Protein AF-A0A800BNQ5-F1 (afdb_monomer_lite)

Secondary structure (DSSP, 8-state):
-EEEEEEEETTEEEEEEE-TTS-EEEEEEETTEEEE---TTTS---PEEE-HHHHHHHHHHH-S----------------

Radius of gyration: 17.68 Å; chains: 1; bounding box: 30×48×47 Å

pLDDT: mean 74.49, std 13.59, range [45.38, 89.25]

Structure (mmCIF, N/CA/C/O backbone):
data_AF-A0A800BNQ5-F1
#
_entry.id   AF-A0A800BNQ5-F1
#
loop_
_atom_site.group_PDB
_atom_site.id
_atom_site.type_symbol
_atom_site.label_atom_id
_atom_site.label_alt_id
_atom_site.label_comp_id
_atom_site.label_asym_id
_atom_site.label_entity_id
_atom_site.label_seq_id
_atom_site.pdbx_PDB_ins_code
_atom_site.Cartn_x
_atom_site.Cartn_y
_atom_site.Cartn_z
_atom_site.occupancy
_atom_site.B_iso_or_equiv
_atom_site.auth_seq_id
_atom_site.auth_comp_id
_atom_site.auth_asym_id
_atom_site.auth_atom_id
_atom_site.pdbx_PDB_model_num
ATOM 1 N N . MET A 1 1 ? 6.438 12.389 -7.239 1.00 64.50 1 MET A N 1
ATOM 2 C CA . MET A 1 1 ? 6.086 10.998 -6.891 1.00 64.50 1 MET A CA 1
ATOM 3 C C . MET A 1 1 ? 4.584 10.944 -6.684 1.00 64.50 1 MET A C 1
ATOM 5 O O . MET A 1 1 ? 4.121 11.224 -5.579 1.00 64.50 1 MET A O 1
ATOM 9 N N . ALA A 1 2 ? 3.845 10.668 -7.755 1.00 73.25 2 ALA A N 1
ATOM 10 C CA . ALA A 1 2 ? 2.393 10.528 -7.710 1.00 73.25 2 ALA A CA 1
ATOM 11 C C . ALA A 1 2 ? 2.023 9.084 -7.346 1.00 73.25 2 ALA A C 1
ATOM 13 O O . ALA A 1 2 ? 2.725 8.147 -7.737 1.00 73.25 2 ALA A O 1
ATOM 14 N N . THR A 1 3 ? 0.959 8.914 -6.564 1.00 81.50 3 THR A N 1
ATOM 15 C CA . THR A 1 3 ? 0.323 7.604 -6.392 1.00 81.50 3 THR A CA 1
ATOM 16 C C . THR A 1 3 ? -0.551 7.350 -7.608 1.00 81.50 3 THR A C 1
ATOM 18 O O . THR A 1 3 ? -1.354 8.208 -7.956 1.00 81.50 3 THR A O 1
ATOM 21 N N . LEU A 1 4 ? -0.368 6.204 -8.258 1.00 83.25 4 LEU A N 1
ATOM 22 C CA . LEU A 1 4 ? -1.158 5.814 -9.422 1.00 83.25 4 LEU A CA 1
ATOM 23 C C . LEU A 1 4 ? -2.441 5.106 -8.988 1.00 83.25 4 LEU A C 1
ATOM 25 O O . LEU A 1 4 ? -3.527 5.485 -9.408 1.00 83.25 4 LEU A O 1
ATOM 29 N N . TRP A 1 5 ? -2.322 4.103 -8.115 1.00 84.31 5 TRP A N 1
ATOM 30 C CA . TRP A 1 5 ? -3.471 3.373 -7.585 1.00 84.31 5 TRP A CA 1
ATOM 31 C C . TRP A 1 5 ? -3.194 2.770 -6.208 1.00 84.31 5 TRP A C 1
ATOM 33 O O . TRP A 1 5 ? -2.044 2.598 -5.787 1.00 84.31 5 TRP A O 1
ATOM 43 N N . TYR A 1 6 ? -4.283 2.425 -5.523 1.00 87.19 6 TYR A N 1
ATOM 44 C CA . TYR A 1 6 ? -4.293 1.687 -4.267 1.00 87.19 6 TYR A CA 1
ATOM 45 C C . TYR A 1 6 ? -4.876 0.299 -4.494 1.00 87.19 6 TYR A C 1
ATOM 47 O O . TYR A 1 6 ? -5.698 0.086 -5.387 1.00 87.19 6 TYR A O 1
ATOM 55 N N . ALA A 1 7 ? -4.462 -0.661 -3.680 1.00 86.25 7 ALA A N 1
ATOM 56 C CA . ALA A 1 7 ? -4.985 -2.010 -3.762 1.00 86.25 7 ALA A CA 1
ATOM 57 C C . ALA A 1 7 ? -4.881 -2.737 -2.422 1.00 86.25 7 ALA A C 1
ATOM 59 O O . ALA A 1 7 ? -4.019 -2.428 -1.603 1.00 86.25 7 ALA A O 1
ATOM 60 N N . LEU A 1 8 ? -5.760 -3.712 -2.204 1.00 84.75 8 LEU A N 1
ATOM 61 C CA . LEU A 1 8 ? -5.715 -4.582 -1.031 1.00 84.75 8 LEU A CA 1
ATOM 62 C C . LEU A 1 8 ? -5.121 -5.933 -1.407 1.00 84.75 8 LEU A C 1
ATOM 64 O O . LEU A 1 8 ? -5.656 -6.631 -2.269 1.00 84.75 8 LEU A O 1
ATOM 68 N N . PHE A 1 9 ? -4.043 -6.315 -0.728 1.00 81.94 9 PHE A N 1
ATOM 69 C CA . PHE A 1 9 ? -3.338 -7.571 -0.953 1.00 81.94 9 PHE A CA 1
ATOM 70 C C . PHE A 1 9 ? -3.140 -8.308 0.364 1.00 81.94 9 PHE A C 1
ATOM 72 O O . PHE A 1 9 ? -2.559 -7.764 1.297 1.00 81.94 9 PHE A O 1
ATOM 79 N N . LYS A 1 10 ? -3.656 -9.541 0.460 1.00 79.69 10 LYS A N 1
ATOM 80 C CA . LYS A 1 10 ? -3.613 -10.368 1.686 1.00 79.69 10 LYS A CA 1
ATOM 81 C C . LYS A 1 10 ? -4.095 -9.635 2.953 1.00 79.69 10 LYS A C 1
ATOM 83 O O . LYS A 1 10 ? -3.628 -9.899 4.055 1.00 79.69 10 LYS A O 1
ATOM 88 N N . GLY A 1 11 ? -5.043 -8.710 2.794 1.00 80.19 11 GLY A N 1
ATOM 89 C CA . GLY A 1 11 ? -5.562 -7.899 3.896 1.00 80.19 11 GLY A CA 1
ATOM 90 C C . GLY A 1 11 ? -4.650 -6.749 4.328 1.00 80.19 11 GLY A C 1
ATOM 91 O O . GLY A 1 11 ? -4.921 -6.150 5.364 1.00 80.19 11 GLY A O 1
ATOM 92 N N . GLU A 1 12 ? -3.610 -6.425 3.559 1.00 85.38 12 GLU A N 1
ATOM 93 C CA . GLU A 1 12 ? -2.769 -5.237 3.714 1.00 85.38 12 GLU A CA 1
ATOM 94 C C . GLU A 1 12 ? -3.085 -4.206 2.624 1.00 85.38 12 GLU A C 1
ATOM 96 O O . GLU A 1 12 ? -3.449 -4.560 1.499 1.00 85.38 12 GLU A O 1
ATOM 101 N N . LEU A 1 13 ? -2.940 -2.920 2.951 1.00 88.56 13 LEU A N 1
ATOM 102 C CA . LEU A 1 13 ? -3.112 -1.836 1.990 1.00 88.56 13 LEU A CA 1
ATOM 103 C C . LEU A 1 13 ? -1.805 -1.563 1.253 1.00 88.56 13 LEU A C 1
ATOM 105 O O . LEU A 1 13 ? -0.809 -1.184 1.861 1.00 88.56 13 LEU A O 1
ATOM 109 N N . CYS A 1 14 ? -1.835 -1.694 -0.064 1.00 88.75 14 CYS A N 1
ATOM 110 C CA . CYS A 1 14 ? -0.742 -1.368 -0.960 1.00 88.75 14 CYS A CA 1
ATOM 111 C C . CYS A 1 14 ? -1.054 -0.091 -1.747 1.00 88.75 14 CYS A C 1
ATOM 113 O O . CYS A 1 14 ? -2.206 0.190 -2.085 1.00 88.75 14 CYS A O 1
ATOM 115 N N . ARG A 1 15 ? -0.013 0.670 -2.079 1.00 89.12 15 ARG A N 1
ATOM 116 C CA . ARG A 1 15 ? -0.065 1.770 -3.043 1.00 89.12 15 ARG A CA 1
ATOM 117 C C . ARG A 1 15 ? 1.047 1.611 -4.062 1.00 89.12 15 ARG A C 1
ATOM 119 O O . ARG A 1 15 ? 2.153 1.189 -3.722 1.00 89.12 15 ARG A O 1
ATOM 126 N N . ILE A 1 16 ? 0.753 1.971 -5.300 1.00 86.81 16 ILE A N 1
ATOM 127 C CA . ILE A 1 16 ? 1.716 1.930 -6.392 1.00 86.81 16 ILE A CA 1
ATOM 128 C C . ILE A 1 16 ? 2.032 3.366 -6.763 1.00 86.81 16 ILE A C 1
ATOM 130 O O . ILE A 1 16 ? 1.132 4.182 -6.972 1.00 86.81 16 ILE A O 1
ATOM 134 N N . ARG A 1 17 ? 3.321 3.690 -6.810 1.00 86.69 17 ARG A N 1
ATOM 135 C CA . ARG A 1 17 ? 3.802 5.035 -7.122 1.00 86.69 17 ARG A CA 1
ATOM 136 C C . ARG A 1 17 ? 4.779 4.998 -8.274 1.00 86.69 17 ARG A C 1
ATOM 138 O O . ARG A 1 17 ? 5.589 4.082 -8.369 1.00 86.69 17 ARG A O 1
ATOM 145 N N . GLN A 1 18 ? 4.743 6.049 -9.080 1.00 83.12 18 GLN A N 1
ATOM 146 C CA . GLN A 1 18 ? 5.757 6.301 -10.094 1.00 83.12 18 GLN A CA 1
ATOM 147 C C . GLN A 1 18 ? 6.850 7.199 -9.504 1.00 83.12 18 GLN A C 1
ATOM 149 O O . GLN A 1 18 ? 6.579 8.270 -8.930 1.00 83.12 18 GLN A O 1
ATOM 154 N N . THR A 1 19 ? 8.097 6.743 -9.600 1.00 83.12 19 THR A N 1
ATOM 155 C CA . THR A 1 19 ? 9.274 7.544 -9.255 1.00 83.12 19 THR A CA 1
ATOM 156 C C . THR A 1 19 ? 9.595 8.529 -10.380 1.00 83.12 19 THR A C 1
ATOM 158 O O . THR A 1 19 ? 8.989 8.506 -11.446 1.00 83.12 19 THR A O 1
ATOM 161 N N . ARG A 1 20 ? 10.549 9.437 -10.140 1.00 80.06 20 ARG A N 1
ATOM 162 C CA . ARG A 1 20 ? 11.016 10.380 -11.172 1.00 80.06 20 ARG A CA 1
ATOM 163 C C . ARG A 1 20 ? 11.817 9.701 -12.291 1.00 80.06 20 ARG A C 1
ATOM 165 O O . ARG A 1 20 ? 11.989 10.300 -13.338 1.00 80.06 20 ARG A O 1
ATOM 172 N N . GLU A 1 21 ? 12.282 8.476 -12.063 1.00 84.94 21 GLU A N 1
ATOM 173 C CA . GLU A 1 21 ? 13.046 7.665 -13.021 1.00 84.94 21 GLU A CA 1
ATOM 174 C C . GLU A 1 21 ? 12.143 6.702 -13.807 1.00 84.94 21 GLU A C 1
ATOM 176 O O . GLU A 1 21 ? 12.601 5.661 -14.265 1.00 84.94 21 GLU A O 1
ATOM 181 N N . ASP A 1 22 ? 10.843 6.998 -13.885 1.00 79.75 22 ASP A N 1
ATOM 182 C CA . ASP A 1 22 ? 9.836 6.165 -14.555 1.00 79.75 22 ASP A CA 1
ATOM 183 C C . ASP A 1 22 ? 9.688 4.740 -13.984 1.00 79.75 22 ASP A C 1
ATOM 185 O O . ASP A 1 22 ? 9.143 3.838 -14.612 1.00 79.75 22 ASP A O 1
ATOM 189 N N . ARG A 1 23 ? 10.142 4.513 -12.744 1.00 80.56 23 ARG A N 1
ATOM 190 C CA . ARG A 1 23 ? 10.011 3.209 -12.081 1.00 80.56 23 ARG A CA 1
ATOM 191 C C . ARG A 1 23 ? 8.726 3.137 -11.271 1.00 80.56 23 ARG A C 1
ATOM 193 O O . ARG A 1 23 ? 8.396 4.064 -10.528 1.00 80.56 23 ARG A O 1
ATOM 200 N N . LEU A 1 24 ? 8.044 1.999 -11.352 1.00 80.69 24 LEU A N 1
ATOM 201 C CA . LEU A 1 24 ? 6.926 1.672 -10.475 1.00 80.69 24 LEU A CA 1
ATOM 202 C C . LEU A 1 24 ? 7.445 1.073 -9.170 1.00 80.69 24 LEU A C 1
ATOM 204 O O . LEU A 1 24 ? 8.236 0.132 -9.168 1.00 80.69 24 LEU A O 1
ATOM 208 N N . VAL A 1 25 ? 6.985 1.618 -8.048 1.00 84.00 25 VAL A N 1
ATOM 209 C CA . VAL A 1 25 ? 7.319 1.129 -6.711 1.00 84.00 25 VAL A CA 1
ATOM 210 C C . VAL A 1 25 ? 6.037 0.764 -5.984 1.00 84.00 25 VAL A C 1
ATOM 212 O O . VAL A 1 25 ? 5.118 1.578 -5.875 1.00 84.00 25 VAL A O 1
ATOM 215 N N . CYS A 1 26 ? 5.999 -0.462 -5.465 1.00 86.12 26 CYS A N 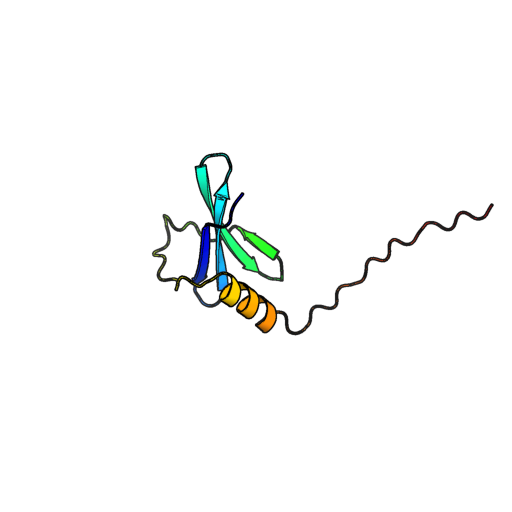1
ATOM 216 C CA . CYS A 1 26 ? 4.999 -0.883 -4.500 1.00 86.12 26 CYS A CA 1
ATOM 217 C C . CYS A 1 26 ? 5.414 -0.451 -3.099 1.00 86.12 26 CYS A C 1
ATOM 219 O O . CYS A 1 26 ? 6.513 -0.767 -2.638 1.00 86.12 26 CYS A O 1
ATOM 221 N N . GLU A 1 27 ? 4.48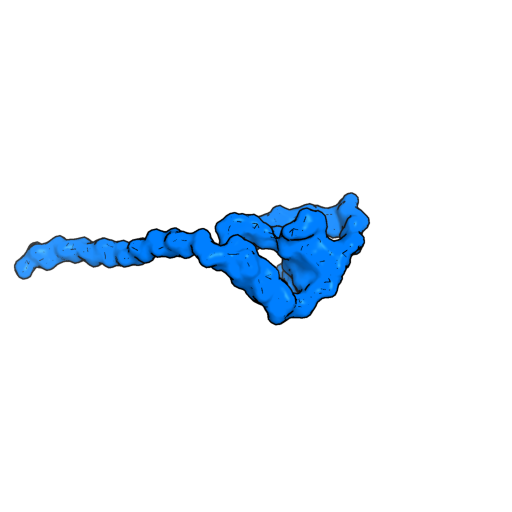7 0.157 -2.373 1.00 89.06 27 GLU A N 1
ATOM 222 C CA . GLU A 1 27 ? 4.588 0.326 -0.932 1.00 89.06 27 GLU A CA 1
ATOM 223 C C . GLU A 1 27 ? 3.390 -0.329 -0.251 1.00 89.06 27 GLU A C 1
ATOM 225 O O . GLU A 1 27 ? 2.271 -0.264 -0.753 1.00 89.06 27 GLU A O 1
ATOM 230 N N . VAL A 1 28 ? 3.618 -0.953 0.898 1.00 89.25 28 VAL A N 1
ATOM 231 C CA . VAL A 1 28 ? 2.573 -1.504 1.763 1.00 89.25 28 VAL A CA 1
ATOM 232 C C . VAL A 1 28 ? 2.476 -0.666 3.032 1.00 89.25 28 VAL A C 1
ATOM 234 O O . VAL A 1 28 ? 3.479 -0.175 3.548 1.00 89.25 28 VAL A O 1
ATOM 237 N N . TRP A 1 29 ? 1.265 -0.457 3.522 1.00 86.88 29 TRP A N 1
ATOM 238 C CA . TRP A 1 29 ? 1.010 0.260 4.759 1.00 86.88 29 TRP A CA 1
ATOM 239 C C . TRP A 1 29 ? 1.169 -0.677 5.953 1.00 86.88 29 TRP A C 1
ATOM 241 O O . TRP A 1 29 ? 0.383 -1.610 6.127 1.00 86.88 29 TRP A O 1
ATOM 251 N N . ARG A 1 30 ? 2.161 -0.403 6.803 1.00 84.38 30 ARG A N 1
ATOM 252 C CA . ARG A 1 30 ? 2.430 -1.137 8.045 1.00 84.38 30 ARG A CA 1
ATOM 253 C C . ARG A 1 30 ? 2.746 -0.166 9.174 1.00 84.38 30 ARG A C 1
ATOM 255 O O . ARG A 1 30 ? 3.482 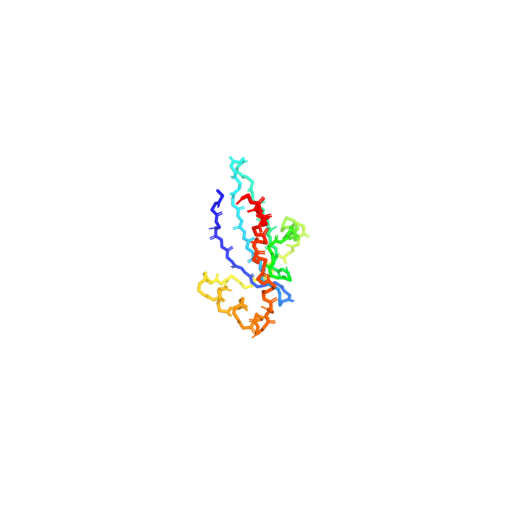0.795 8.990 1.00 84.38 30 ARG A O 1
ATOM 262 N N . ASP A 1 31 ? 2.163 -0.409 10.344 1.00 79.31 31 ASP A N 1
ATOM 263 C CA . ASP A 1 31 ? 2.383 0.380 11.569 1.00 79.31 31 ASP A CA 1
ATOM 264 C C . ASP A 1 31 ? 2.205 1.911 11.414 1.00 79.31 31 ASP A C 1
ATOM 266 O O . ASP A 1 31 ? 2.806 2.719 12.118 1.00 79.31 31 ASP A O 1
ATOM 270 N N . GLY A 1 32 ? 1.354 2.360 10.489 1.00 80.44 32 GLY A N 1
ATOM 271 C CA . GLY A 1 32 ? 1.150 3.794 10.251 1.00 80.44 32 GLY A CA 1
ATOM 272 C C . GLY A 1 32 ? 2.187 4.449 9.337 1.00 80.44 32 GLY A C 1
ATOM 273 O O . GLY A 1 32 ? 2.232 5.674 9.265 1.00 80.44 32 GLY A O 1
ATOM 274 N N . SER A 1 33 ? 3.020 3.658 8.662 1.00 85.12 33 SER A N 1
ATOM 275 C CA . SER A 1 33 ? 3.971 4.127 7.655 1.00 85.12 33 SER A CA 1
ATOM 276 C C . SER A 1 33 ? 3.857 3.307 6.371 1.00 85.12 33 SER A C 1
ATOM 278 O O . SER A 1 33 ? 3.451 2.146 6.377 1.00 85.12 33 SER A O 1
ATOM 280 N N . TRP A 1 34 ? 4.238 3.913 5.249 1.00 87.31 34 TRP A N 1
ATOM 281 C CA . TRP A 1 34 ? 4.421 3.195 3.991 1.00 87.31 34 TRP A CA 1
ATOM 282 C C . TRP A 1 34 ? 5.826 2.597 3.962 1.00 87.31 34 TRP A C 1
ATOM 284 O O . TRP A 1 34 ? 6.806 3.322 4.121 1.00 87.31 34 TRP A O 1
ATOM 294 N N . VAL A 1 35 ? 5.922 1.284 3.777 1.00 88.56 35 VAL A N 1
ATOM 295 C CA . VAL A 1 35 ? 7.191 0.553 3.665 1.00 88.56 35 VAL A CA 1
ATOM 296 C C . VAL A 1 35 ? 7.288 -0.117 2.302 1.00 88.56 35 VAL A C 1
ATOM 298 O O . VAL A 1 35 ? 6.274 -0.315 1.634 1.00 88.56 35 VAL A O 1
ATOM 301 N N . LYS A 1 36 ? 8.502 -0.477 1.874 1.00 86.19 36 LYS A N 1
ATOM 302 C CA . LYS A 1 36 ? 8.718 -1.165 0.594 1.00 86.19 36 LYS A CA 1
ATOM 303 C C . LYS A 1 36 ? 7.888 -2.454 0.548 1.00 86.19 36 LYS A C 1
ATOM 305 O O . LYS A 1 36 ? 8.000 -3.299 1.433 1.00 86.19 36 LYS A O 1
ATOM 310 N N . GLY A 1 37 ? 7.030 -2.558 -0.462 1.00 81.75 37 GLY A N 1
ATOM 311 C CA . GLY A 1 37 ? 6.158 -3.704 -0.682 1.00 81.75 37 GLY A CA 1
ATOM 312 C C . GLY A 1 37 ? 6.809 -4.797 -1.537 1.00 81.75 37 GLY A C 1
ATOM 313 O O . GLY A 1 37 ? 7.969 -4.661 -1.942 1.00 81.75 37 GLY A O 1
ATOM 314 N N . PRO A 1 38 ? 6.072 -5.886 -1.806 1.00 73.81 38 PRO A N 1
ATOM 315 C CA . PRO A 1 38 ? 6.529 -6.966 -2.676 1.00 73.81 38 PRO A CA 1
ATOM 316 C C . PRO A 1 38 ? 6.758 -6.485 -4.116 1.00 73.81 38 PRO A C 1
ATOM 318 O O . PRO A 1 38 ? 6.154 -5.513 -4.572 1.00 73.81 38 PRO A O 1
ATOM 321 N N . ASN A 1 39 ? 7.631 -7.185 -4.841 1.00 72.31 39 ASN A N 1
ATOM 322 C CA . ASN A 1 39 ? 7.845 -6.935 -6.261 1.00 72.31 39 ASN A CA 1
ATOM 323 C C . ASN A 1 39 ? 6.693 -7.544 -7.075 1.00 72.31 39 ASN A C 1
ATOM 325 O O . ASN A 1 39 ? 6.590 -8.761 -7.184 1.00 72.31 39 ASN A O 1
ATOM 329 N N . PHE A 1 40 ? 5.832 -6.712 -7.663 1.00 65.44 40 PHE A N 1
ATOM 330 C CA . PHE A 1 40 ? 4.696 -7.195 -8.460 1.00 65.44 40 PHE A CA 1
ATOM 331 C C . PHE A 1 40 ? 5.090 -7.866 -9.778 1.00 65.44 40 PHE A C 1
ATOM 333 O O . PHE A 1 40 ? 4.259 -8.545 -10.365 1.00 65.44 40 PHE A O 1
ATOM 340 N N . ALA A 1 41 ? 6.340 -7.727 -10.231 1.00 65.56 41 ALA A N 1
ATOM 341 C CA . ALA A 1 41 ? 6.840 -8.527 -11.349 1.00 65.56 41 ALA A CA 1
ATOM 342 C C . ALA A 1 41 ? 7.055 -10.005 -10.963 1.00 65.56 41 ALA A C 1
ATOM 344 O O . ALA A 1 41 ? 7.078 -10.868 -11.831 1.00 65.56 41 ALA A O 1
ATOM 345 N N . GLU A 1 42 ? 7.213 -10.293 -9.667 1.00 63.88 42 GLU A N 1
ATOM 346 C CA . GLU A 1 42 ? 7.479 -11.637 -9.136 1.00 63.88 42 GLU A CA 1
ATOM 347 C C . GLU A 1 42 ? 6.258 -12.247 -8.432 1.00 63.88 42 GLU A C 1
ATOM 349 O O . GLU A 1 42 ? 6.248 -13.434 -8.111 1.00 63.88 42 GLU A O 1
ATOM 354 N N . VAL A 1 43 ? 5.224 -11.444 -8.166 1.00 62.47 43 VAL A N 1
ATOM 355 C CA . VAL A 1 43 ? 4.042 -11.857 -7.406 1.00 62.47 43 VAL A CA 1
ATOM 356 C C . VAL A 1 43 ? 2.806 -11.636 -8.260 1.00 62.47 43 VAL A C 1
ATOM 358 O O . VAL A 1 43 ? 2.512 -10.499 -8.621 1.00 62.47 43 VAL A O 1
ATOM 361 N N . ASP A 1 44 ? 2.063 -12.712 -8.530 1.00 59.59 44 ASP A N 1
ATOM 362 C CA . ASP A 1 44 ? 0.772 -12.652 -9.217 1.00 59.59 44 ASP A CA 1
ATOM 363 C C . ASP A 1 44 ? -0.200 -11.795 -8.391 1.00 59.59 44 ASP A C 1
ATOM 365 O O . ASP A 1 44 ? -0.712 -12.194 -7.334 1.00 59.59 44 ASP A O 1
ATOM 369 N N . PHE A 1 45 ? -0.339 -10.533 -8.797 1.00 64.06 45 PHE A N 1
ATOM 370 C CA . PHE A 1 45 ? -1.078 -9.546 -8.033 1.00 64.06 45 PHE A CA 1
ATOM 371 C C . PHE A 1 45 ? -2.578 -9.713 -8.261 1.00 64.06 45 PHE A C 1
ATOM 373 O O . PHE A 1 45 ? -3.198 -9.005 -9.045 1.00 64.06 45 PHE A O 1
ATOM 380 N N . THR A 1 46 ? -3.185 -10.612 -7.494 1.00 63.47 46 THR A N 1
ATOM 381 C CA . THR A 1 46 ? -4.645 -10.797 -7.403 1.00 63.47 46 THR A CA 1
ATOM 382 C C . THR A 1 46 ? -5.311 -9.796 -6.448 1.00 63.47 46 THR A C 1
ATOM 384 O O . THR A 1 46 ? -6.412 -10.022 -5.943 1.00 63.47 46 THR A O 1
ATOM 387 N N . GLY A 1 47 ? -4.634 -8.684 -6.144 1.00 66.00 47 GLY A N 1
ATOM 388 C CA . GLY A 1 47 ? -5.151 -7.665 -5.240 1.00 66.00 47 GLY A CA 1
ATOM 389 C C . GLY A 1 47 ? -6.316 -6.900 -5.862 1.00 66.00 47 GLY A C 1
ATOM 390 O O . GLY A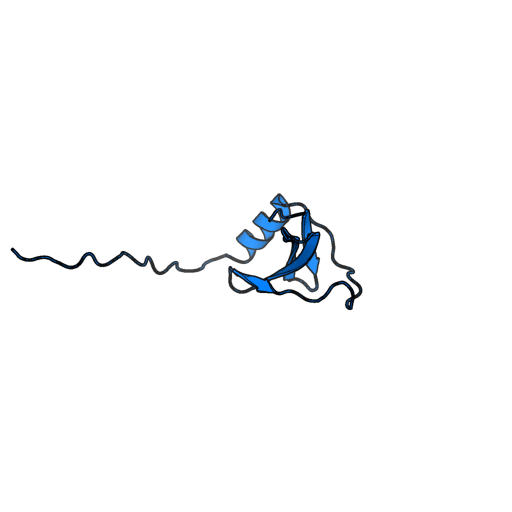 1 47 ? -6.289 -6.528 -7.034 1.00 66.00 47 GLY A O 1
ATOM 391 N N . ARG A 1 48 ? -7.346 -6.617 -5.062 1.00 74.44 48 ARG A N 1
ATOM 392 C CA . ARG A 1 48 ? -8.465 -5.782 -5.510 1.00 74.44 48 ARG A CA 1
ATOM 393 C C . ARG A 1 48 ? -7.998 -4.333 -5.570 1.00 74.44 48 ARG A C 1
ATOM 395 O O . ARG A 1 48 ? -7.598 -3.784 -4.541 1.00 74.44 48 ARG A O 1
ATOM 402 N N . MET A 1 49 ? -8.061 -3.721 -6.751 1.00 80.25 49 MET A N 1
ATOM 403 C CA . MET A 1 49 ? -7.855 -2.281 -6.899 1.00 80.25 49 MET A CA 1
ATOM 404 C C . MET A 1 49 ? -8.958 -1.539 -6.138 1.00 80.25 49 MET A C 1
ATOM 406 O O . MET A 1 49 ? -10.134 -1.898 -6.236 1.00 80.25 49 MET A O 1
ATOM 410 N N . ILE A 1 50 ? -8.570 -0.538 -5.354 1.00 84.81 50 ILE A N 1
ATOM 411 C CA . ILE A 1 50 ? -9.495 0.291 -4.581 1.00 84.81 50 ILE A CA 1
ATOM 412 C C . ILE A 1 50 ? -9.217 1.771 -4.828 1.00 84.81 50 ILE A C 1
ATOM 414 O O . ILE A 1 50 ? -8.105 2.164 -5.187 1.00 84.81 50 ILE A O 1
ATOM 418 N N . MET A 1 51 ? -10.240 2.593 -4.613 1.00 84.56 51 MET A N 1
ATOM 419 C CA . MET A 1 51 ? -10.134 4.045 -4.754 1.00 84.56 51 MET A CA 1
ATOM 420 C C . MET A 1 51 ? -9.372 4.660 -3.573 1.00 84.56 51 MET A C 1
ATOM 422 O O . MET A 1 51 ? -9.291 4.073 -2.491 1.00 84.56 51 MET A O 1
ATOM 426 N N . GLU A 1 52 ? -8.847 5.872 -3.760 1.00 85.19 52 GLU A N 1
ATOM 427 C CA . GLU A 1 52 ? -8.134 6.601 -2.704 1.00 85.19 52 GLU A CA 1
ATOM 428 C C . GLU A 1 52 ? -8.990 6.776 -1.438 1.00 85.19 52 GLU A C 1
ATOM 430 O O . GLU A 1 52 ? -8.494 6.576 -0.329 1.00 85.19 52 GLU A O 1
ATOM 435 N N . ASP A 1 53 ? -10.279 7.090 -1.580 1.00 85.69 53 ASP A N 1
ATOM 436 C CA . ASP A 1 53 ? -11.186 7.234 -0.437 1.00 85.69 53 ASP A CA 1
ATOM 437 C C . ASP A 1 53 ? -11.331 5.931 0.350 1.00 85.69 53 ASP A C 1
ATOM 439 O O . ASP A 1 53 ? -11.205 5.935 1.573 1.00 85.69 53 ASP A O 1
ATOM 443 N N . GLN A 1 54 ? -11.448 4.796 -0.342 1.00 86.75 54 GLN A N 1
ATOM 444 C CA . GLN A 1 54 ? -11.489 3.481 0.300 1.00 86.75 54 GLN A CA 1
ATOM 445 C C . GLN A 1 54 ? -10.169 3.152 1.005 1.00 86.75 54 GLN A C 1
ATOM 447 O O . GLN A 1 54 ? -10.170 2.548 2.076 1.00 86.75 54 GLN A O 1
ATOM 452 N N . ALA A 1 55 ? -9.033 3.567 0.438 1.00 86.62 55 ALA A N 1
ATOM 453 C CA . ALA A 1 55 ? -7.734 3.411 1.081 1.00 86.62 55 ALA A CA 1
ATOM 454 C C . ALA A 1 55 ? -7.642 4.256 2.362 1.00 86.62 55 ALA A C 1
ATOM 456 O O . ALA A 1 55 ? -7.169 3.770 3.391 1.00 86.62 55 ALA A O 1
ATOM 457 N N . LYS A 1 56 ? -8.146 5.497 2.339 1.00 84.94 56 LYS A N 1
ATOM 458 C CA . LYS A 1 56 ? -8.229 6.363 3.527 1.00 84.94 56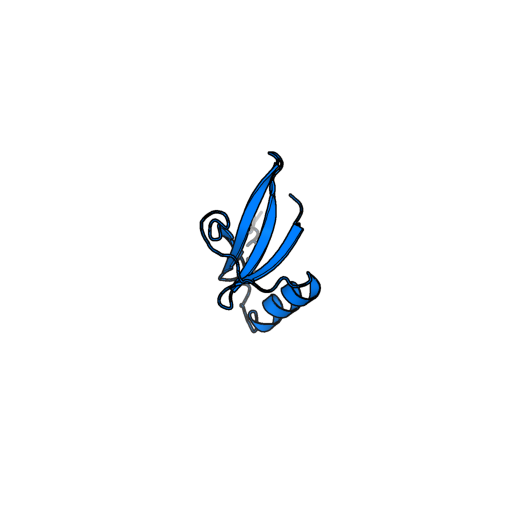 LYS A CA 1
ATOM 459 C C . LYS A 1 56 ? -9.142 5.763 4.592 1.00 84.94 56 LYS A C 1
ATOM 461 O O . LYS A 1 56 ? -8.773 5.765 5.764 1.00 84.94 56 LYS A O 1
ATOM 466 N N . GLU A 1 57 ? -10.304 5.242 4.210 1.00 86.38 57 GLU A N 1
ATOM 467 C CA . GLU A 1 57 ? -11.217 4.559 5.131 1.00 86.38 57 GLU A CA 1
ATOM 468 C C . GLU A 1 57 ? -10.582 3.309 5.737 1.00 86.38 57 GLU A C 1
ATOM 470 O O . GLU A 1 57 ? -10.656 3.113 6.950 1.00 86.38 57 GLU A O 1
ATOM 475 N N . TRP A 1 58 ? -9.878 2.512 4.929 1.00 87.25 58 TRP A N 1
ATOM 476 C CA . TRP A 1 58 ? -9.144 1.346 5.410 1.00 87.25 58 TRP A CA 1
ATOM 477 C C . TRP A 1 58 ? -8.087 1.737 6.449 1.00 87.25 58 TRP A C 1
ATOM 479 O O . TRP A 1 58 ? -8.005 1.110 7.509 1.00 87.25 58 TRP A O 1
ATOM 489 N N . ILE A 1 59 ? -7.321 2.807 6.191 1.00 83.94 59 ILE A N 1
ATOM 490 C CA . ILE A 1 59 ? -6.348 3.342 7.154 1.00 83.94 59 ILE A CA 1
ATOM 491 C C . ILE A 1 59 ? -7.071 3.754 8.436 1.00 83.94 59 ILE A C 1
ATOM 493 O O . ILE A 1 59 ? -6.699 3.274 9.501 1.00 83.94 59 ILE A O 1
ATOM 497 N N . LYS A 1 60 ? -8.127 4.575 8.352 1.00 82.06 60 LYS A N 1
ATOM 498 C CA . LYS A 1 60 ? -8.893 5.040 9.524 1.00 82.06 60 LYS A CA 1
ATOM 499 C C . LYS A 1 60 ? -9.451 3.881 10.356 1.00 82.06 60 LYS A C 1
ATOM 501 O O . LYS A 1 60 ? -9.334 3.904 11.576 1.00 82.06 60 LYS A O 1
ATOM 506 N N . ALA A 1 61 ? -10.003 2.851 9.715 1.00 80.44 61 ALA A N 1
ATOM 507 C CA . ALA A 1 61 ? -10.577 1.691 10.395 1.00 80.44 61 ALA A CA 1
ATOM 508 C C . ALA A 1 61 ? -9.530 0.875 11.174 1.00 80.44 61 ALA A C 1
ATOM 510 O O . ALA A 1 61 ? -9.830 0.329 12.236 1.00 80.44 61 ALA A O 1
ATOM 511 N N . ARG A 1 62 ? -8.295 0.798 10.662 1.00 75.94 62 ARG A N 1
ATOM 512 C CA . ARG A 1 62 ? -7.174 0.095 11.312 1.00 75.94 62 ARG A CA 1
ATOM 513 C C . ARG A 1 62 ? -6.382 0.974 12.277 1.00 75.94 62 ARG A C 1
ATOM 515 O O . ARG A 1 62 ? -5.663 0.455 13.124 1.00 75.94 62 ARG A O 1
ATOM 522 N N . PHE A 1 63 ? -6.551 2.288 12.187 1.00 68.06 63 PHE A N 1
ATOM 523 C CA . PHE A 1 63 ? -5.962 3.293 13.065 1.00 68.06 63 PHE A CA 1
ATOM 524 C C . PHE A 1 63 ? -6.952 3.690 14.172 1.00 68.06 63 PHE A C 1
ATOM 526 O O . PHE A 1 63 ? -7.210 4.870 14.390 1.00 68.06 63 PHE A O 1
ATOM 533 N N . ARG A 1 64 ? -7.545 2.695 14.854 1.00 56.53 64 ARG A N 1
ATOM 534 C CA . ARG A 1 64 ? -8.561 2.935 15.893 1.00 56.53 64 ARG A CA 1
ATOM 535 C C . ARG A 1 64 ? -8.029 3.762 17.065 1.00 56.53 64 ARG A C 1
ATOM 537 O O . ARG A 1 64 ? -8.788 4.557 17.585 1.00 56.53 64 ARG A O 1
ATOM 544 N N . GLU A 1 65 ?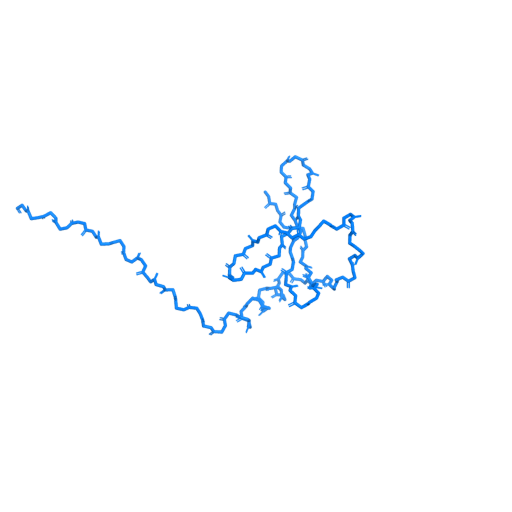 -6.744 3.648 17.406 1.00 51.44 65 GLU A N 1
ATOM 545 C CA . GLU A 1 65 ? -6.057 4.504 18.382 1.00 51.44 65 GLU A CA 1
ATOM 546 C C . GLU A 1 65 ? -4.532 4.326 18.244 1.00 51.44 65 GLU A C 1
ATOM 548 O O . GLU A 1 65 ? -3.991 3.265 18.546 1.00 51.44 65 GLU A O 1
ATOM 553 N N . LYS A 1 66 ? -3.805 5.366 17.816 1.00 47.16 66 LYS A N 1
ATOM 554 C CA . LYS A 1 66 ? -2.359 5.487 18.076 1.00 47.16 66 LYS A CA 1
ATOM 555 C C . LYS A 1 66 ? -2.187 6.767 18.884 1.00 47.16 66 LYS A C 1
ATOM 557 O O . LYS A 1 66 ? -2.409 7.856 18.359 1.00 47.16 66 LYS A O 1
ATOM 562 N N . ARG A 1 67 ? -1.837 6.647 20.173 1.00 49.84 67 ARG A N 1
ATOM 563 C CA . ARG A 1 67 ? -1.421 7.793 20.996 1.00 49.84 67 ARG A CA 1
ATOM 564 C C . ARG A 1 67 ? -0.226 8.433 20.298 1.00 49.84 67 ARG A C 1
ATOM 566 O O . ARG A 1 67 ? 0.879 7.893 20.334 1.00 49.84 67 ARG A O 1
ATOM 573 N N . ILE A 1 68 ? -0.450 9.569 19.650 1.00 51.16 68 ILE A N 1
ATOM 574 C CA . ILE A 1 68 ? 0.639 10.435 19.226 1.00 51.16 68 ILE A CA 1
ATOM 575 C C . ILE A 1 68 ? 1.272 10.897 20.537 1.00 51.16 68 ILE A C 1
ATOM 577 O O . ILE A 1 68 ? 0.637 11.621 21.302 1.00 51.16 68 ILE A O 1
ATOM 581 N N . LYS A 1 69 ? 2.488 10.433 20.855 1.00 49.81 69 LYS A N 1
ATOM 582 C CA . LYS A 1 69 ? 3.310 11.172 21.812 1.00 49.81 69 LYS A CA 1
ATOM 583 C C . LYS A 1 69 ? 3.499 12.530 21.159 1.00 49.81 69 LYS A C 1
ATOM 585 O O . LYS A 1 69 ? 4.217 12.639 20.169 1.00 49.81 69 LYS A O 1
ATOM 590 N N . SER A 1 70 ? 2.775 13.528 21.645 1.00 45.38 70 SER A N 1
ATOM 591 C CA . SER A 1 70 ? 3.048 14.921 21.357 1.00 45.38 70 SER A CA 1
ATOM 592 C C . SER A 1 70 ? 4.489 15.157 21.785 1.00 45.38 70 SER A C 1
ATOM 594 O O . SER A 1 70 ? 4.779 15.352 22.962 1.00 45.38 70 SER A O 1
ATOM 596 N N . SER A 1 71 ? 5.416 15.074 20.833 1.00 48.19 71 SER A N 1
ATOM 597 C CA . SER A 1 71 ? 6.724 15.692 20.970 1.00 48.19 71 SER A CA 1
ATOM 598 C C . SER A 1 71 ? 6.478 17.192 20.947 1.00 48.19 71 SER A C 1
ATOM 600 O O . SER A 1 71 ? 6.636 17.854 19.926 1.00 48.19 71 SER A O 1
ATOM 602 N N . THR A 1 72 ? 6.014 17.717 22.078 1.00 50.38 72 THR A N 1
ATOM 603 C CA . THR A 1 72 ? 6.222 19.112 22.420 1.00 50.38 72 THR A CA 1
ATOM 604 C C . THR A 1 72 ? 7.732 19.311 22.340 1.00 50.38 72 THR A C 1
ATOM 606 O O . THR A 1 72 ? 8.450 18.605 23.050 1.00 50.38 72 THR A O 1
ATOM 609 N N . PRO A 1 73 ? 8.262 20.187 21.470 1.00 51.09 73 PRO A N 1
ATOM 610 C CA . PRO A 1 73 ? 9.640 20.601 21.634 1.00 51.09 73 PRO A CA 1
ATOM 611 C C . PRO A 1 73 ? 9.707 21.287 22.999 1.00 51.09 73 PRO A C 1
ATOM 613 O O . PRO A 1 73 ? 9.119 22.355 23.188 1.00 51.09 73 PRO A O 1
ATOM 616 N N . GLU A 1 74 ? 10.352 20.643 23.972 1.00 52.69 74 GLU A N 1
ATOM 617 C CA . GLU A 1 74 ? 10.785 21.306 25.195 1.00 52.69 74 GLU A CA 1
ATOM 618 C C . GLU A 1 74 ? 11.692 22.454 24.751 1.00 52.69 74 GLU A C 1
ATOM 620 O O . GLU A 1 74 ? 12.846 22.258 24.369 1.00 52.69 74 GLU A O 1
ATOM 625 N N . LYS A 1 75 ? 11.130 23.665 24.687 1.00 57.41 75 LYS A N 1
ATOM 626 C CA . LYS A 1 75 ? 11.922 24.876 24.502 1.00 57.41 75 LYS A CA 1
ATOM 627 C C . LYS A 1 75 ? 12.937 24.907 25.649 1.00 57.41 75 LYS A C 1
ATOM 629 O O . LYS A 1 75 ? 12.508 24.811 26.801 1.00 57.41 75 LYS A O 1
ATOM 634 N N . PRO A 1 76 ? 14.245 25.049 25.383 1.00 58.34 76 PRO A N 1
ATOM 635 C CA . PRO A 1 76 ? 15.208 25.216 26.456 1.00 58.34 76 PRO A CA 1
ATOM 636 C C . PRO A 1 76 ? 14.863 26.499 27.215 1.00 58.34 76 PRO A C 1
ATOM 638 O O . PRO A 1 76 ? 14.713 27.572 26.629 1.00 58.34 76 PRO A O 1
ATOM 641 N N . ILE A 1 77 ? 14.688 26.363 28.526 1.00 60.09 77 ILE A N 1
ATOM 642 C CA . ILE A 1 77 ? 14.503 27.479 29.448 1.00 60.09 77 ILE A CA 1
ATOM 643 C C . ILE A 1 77 ? 15.816 28.269 29.448 1.00 60.09 77 ILE A C 1
ATOM 645 O O . ILE A 1 77 ? 16.783 27.877 30.097 1.00 60.09 77 ILE A O 1
ATOM 649 N N . LEU A 1 78 ? 15.863 29.381 28.718 1.00 59.41 78 LEU A N 1
ATOM 650 C CA . LEU A 1 78 ? 16.880 30.409 28.921 1.00 59.41 78 LEU A CA 1
ATOM 651 C C . LEU A 1 78 ? 16.442 31.243 30.129 1.00 59.41 78 LEU A C 1
ATOM 653 O O . LEU A 1 78 ? 15.570 32.101 30.019 1.00 59.41 78 LEU A O 1
ATOM 657 N N . ARG A 1 79 ? 17.016 30.938 31.300 1.00 52.50 79 ARG A N 1
ATOM 658 C CA . ARG A 1 79 ? 17.076 31.882 32.422 1.00 52.50 79 ARG A CA 1
ATOM 659 C C . ARG A 1 79 ? 18.119 32.942 32.067 1.00 52.50 79 ARG A C 1
ATOM 661 O O . ARG A 1 79 ? 19.287 32.596 31.904 1.00 52.50 79 ARG A O 1
ATOM 668 N N . GLY A 1 80 ? 17.681 34.189 31.962 1.00 51.41 80 GLY A N 1
ATOM 669 C CA . GLY A 1 80 ? 18.501 35.394 31.866 1.00 51.41 80 GLY A CA 1
ATOM 670 C C . GLY A 1 80 ? 17.780 36.524 32.570 1.00 51.41 80 GLY A C 1
ATOM 671 O O . GLY A 1 80 ? 16.546 36.605 32.373 1.00 51.41 80 GLY A O 1
#

Sequence (80 aa):
MATLWYALFKGELCRIRQTREDRLVCEVWRDGSWVKGPNFAEVDFTGRMIMEDQAKEWIKARFREKRIKSSTPEKPILRG

Foldseek 3Di:
DDWPFWWADPNWIWTWDQDPVRDIFIWTDDPNDTDGDDDCVVDVPPTGIDDPVVSVVSVCVVCVDDPDPPPPPPDPDPDD